Protein AF-A0A378VVD7-F1 (afdb_monomer_lite)

Sequence (117 aa):
MGKPCLLSIAHQESSDGKTTYANISAISNKMKSYTPKQPDN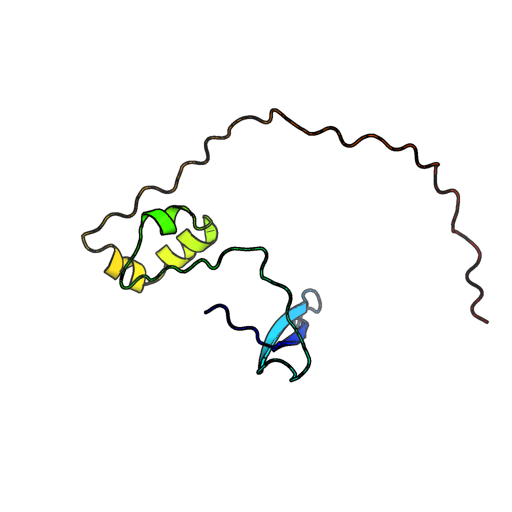AVFAFDLSDPDWANYGLLNEKLREQIAKSPEYAEAVNGRQPPAPPQKQAQAAEGRPEHPQGNAAPAEDIEDDIPFN

Radius of gyration: 24.1 Å; chains: 1; bounding box: 62×44×49 Å

pLDDT: mean 76.92, std 17.61, range [39.0, 96.5]

Structure (mmCIF, N/CA/C/O backbone):
data_AF-A0A378VVD7-F1
#
_entry.id   AF-A0A378VVD7-F1
#
loop_
_atom_site.group_PDB
_atom_site.id
_atom_site.type_symbol
_atom_site.label_atom_id
_atom_site.label_alt_id
_atom_site.label_comp_id
_atom_site.label_asym_id
_atom_site.label_entity_id
_atom_site.label_seq_id
_atom_site.pdbx_PDB_ins_code
_atom_site.Cartn_x
_atom_site.Cartn_y
_atom_site.Cartn_z
_atom_site.occupancy
_atom_site.B_iso_or_equiv
_atom_site.auth_seq_id
_atom_site.auth_comp_id
_atom_site.auth_asym_id
_atom_site.auth_atom_id
_atom_site.pdbx_PDB_model_num
ATOM 1 N N . MET A 1 1 ? 0.214 -14.573 -0.010 1.00 67.38 1 MET A N 1
ATOM 2 C CA . MET A 1 1 ? -0.635 -13.360 0.041 1.00 67.38 1 MET A CA 1
ATOM 3 C C . MET A 1 1 ? -2.078 -13.726 -0.295 1.00 67.38 1 MET A C 1
ATOM 5 O O . MET A 1 1 ? -2.282 -14.775 -0.892 1.00 67.38 1 MET A O 1
ATOM 9 N N . GLY A 1 2 ? -3.069 -12.931 0.121 1.00 77.56 2 GLY A N 1
ATOM 10 C CA . GLY A 1 2 ? -4.473 -13.109 -0.298 1.00 77.56 2 GLY A CA 1
ATOM 11 C C . GLY A 1 2 ? -5.323 -14.109 0.501 1.00 77.56 2 GLY A C 1
ATOM 12 O O . GLY A 1 2 ? -6.456 -14.382 0.117 1.00 77.56 2 GLY A O 1
ATOM 13 N N . LYS A 1 3 ? -4.821 -14.657 1.616 1.00 84.56 3 LYS A N 1
ATOM 14 C CA . LYS A 1 3 ? -5.649 -15.472 2.523 1.00 84.56 3 LYS A CA 1
ATOM 15 C C . LYS A 1 3 ? -6.420 -14.560 3.486 1.00 84.56 3 LYS A C 1
ATOM 17 O O . LYS A 1 3 ? -5.827 -13.609 3.996 1.00 84.56 3 LYS A O 1
ATOM 22 N N . PRO A 1 4 ? -7.696 -14.849 3.779 1.00 88.44 4 PRO A N 1
ATOM 23 C CA . PRO A 1 4 ? -8.460 -14.061 4.734 1.00 88.44 4 PRO A CA 1
ATOM 24 C C . PRO A 1 4 ? -7.931 -14.243 6.157 1.00 88.44 4 PRO A C 1
ATOM 26 O O . PRO A 1 4 ? -7.635 -15.361 6.582 1.00 88.44 4 PRO A O 1
ATOM 29 N N . CYS A 1 5 ? -7.869 -13.144 6.899 1.00 90.88 5 CYS A N 1
ATOM 30 C CA . CYS A 1 5 ? -7.484 -13.104 8.304 1.00 90.88 5 CYS A CA 1
ATOM 31 C C . CYS A 1 5 ? -8.352 -12.091 9.055 1.00 90.88 5 CYS A C 1
ATOM 33 O O . CYS A 1 5 ? -9.094 -11.321 8.442 1.00 90.88 5 CYS A O 1
ATOM 35 N N . LEU A 1 6 ? -8.275 -12.124 10.381 1.00 92.56 6 LEU A N 1
ATOM 36 C CA . LEU A 1 6 ? -8.904 -11.147 11.257 1.00 92.56 6 LEU A CA 1
ATOM 37 C C . LEU A 1 6 ? -7.822 -10.233 11.838 1.00 92.56 6 LEU A C 1
ATOM 39 O O . LEU A 1 6 ? -6.822 -10.721 12.368 1.00 92.56 6 LEU A O 1
ATOM 43 N N . LEU A 1 7 ? -8.029 -8.920 11.719 1.00 93.50 7 LEU A N 1
ATOM 44 C CA . LEU A 1 7 ? -7.150 -7.887 12.266 1.00 93.50 7 LEU A CA 1
ATOM 45 C C . LEU A 1 7 ? -7.797 -7.274 13.508 1.00 93.50 7 LEU A C 1
ATOM 47 O O . LEU A 1 7 ? -8.941 -6.827 13.447 1.00 93.50 7 LEU A O 1
ATOM 51 N N . SER A 1 8 ? -7.052 -7.218 14.608 1.00 94.12 8 SER A N 1
ATOM 52 C CA . SER A 1 8 ? -7.437 -6.458 15.800 1.00 94.12 8 SER A CA 1
ATOM 53 C C . SER A 1 8 ? -6.778 -5.084 15.752 1.00 94.12 8 SER A C 1
ATOM 55 O O . SER A 1 8 ? -5.551 -5.005 15.676 1.00 94.12 8 SER A O 1
ATOM 57 N N . ILE A 1 9 ? -7.572 -4.013 15.809 1.00 96.38 9 ILE A N 1
ATOM 58 C CA . ILE A 1 9 ? -7.094 -2.624 15.753 1.00 96.38 9 ILE A CA 1
ATOM 59 C C . ILE A 1 9 ? -7.193 -1.987 17.142 1.00 96.38 9 ILE A C 1
ATOM 61 O O . ILE A 1 9 ? -8.270 -1.964 17.734 1.00 96.38 9 ILE A O 1
ATOM 65 N N . ALA A 1 10 ? -6.077 -1.468 17.652 1.00 95.56 10 ALA A N 1
ATOM 66 C CA . ALA A 1 10 ? -6.018 -0.693 18.885 1.00 95.56 10 ALA A CA 1
ATOM 67 C C . ALA A 1 10 ? -5.934 0.798 18.549 1.00 95.56 10 ALA A C 1
ATOM 69 O O . ALA A 1 10 ? -5.046 1.223 17.807 1.00 95.56 10 ALA A O 1
ATOM 70 N N . HIS A 1 11 ? -6.853 1.583 19.106 1.00 95.81 11 HIS A N 1
ATOM 71 C CA . HIS A 1 11 ? -6.843 3.034 18.972 1.00 95.81 11 HIS A CA 1
ATOM 72 C C . HIS A 1 11 ? -6.062 3.643 20.134 1.00 95.81 11 HIS A C 1
ATOM 74 O O . HIS A 1 11 ? -6.337 3.336 21.292 1.00 95.81 11 HIS A O 1
ATOM 80 N N . GLN A 1 12 ? -5.069 4.470 19.822 1.00 94.56 12 GLN A N 1
ATOM 81 C CA . GLN A 1 12 ? -4.239 5.151 20.810 1.00 94.56 12 GLN A CA 1
ATOM 82 C C . GLN A 1 12 ? -4.247 6.645 20.528 1.00 94.56 12 GLN A C 1
ATOM 84 O O . GLN A 1 12 ? -3.894 7.079 19.431 1.00 94.56 12 GLN A O 1
ATOM 89 N N . GLU A 1 13 ? -4.643 7.430 21.520 1.00 96.00 13 GLU A N 1
ATOM 90 C CA . GLU A 1 13 ? -4.587 8.884 21.441 1.00 96.00 13 GLU A CA 1
ATOM 91 C C . GLU A 1 13 ? -3.133 9.362 21.525 1.00 96.00 13 GLU A C 1
ATOM 93 O O . GLU A 1 13 ? -2.301 8.795 22.239 1.00 96.00 13 GLU A O 1
ATOM 98 N N . SER A 1 14 ? -2.808 10.401 20.758 1.00 92.75 14 SER A N 1
ATOM 99 C CA . SER A 1 14 ? -1.540 11.105 20.886 1.00 92.75 14 SER A CA 1
ATOM 100 C C . SER A 1 14 ? -1.458 11.778 22.256 1.00 92.75 14 SER A C 1
ATOM 102 O O . SER A 1 14 ? -2.474 12.117 22.855 1.00 92.75 14 SER A O 1
ATOM 104 N N . SER A 1 15 ? -0.244 12.051 22.737 1.00 88.94 15 SER A N 1
ATOM 105 C CA . SER A 1 15 ? -0.049 12.773 24.004 1.00 88.94 15 SER A CA 1
ATOM 106 C C . SER A 1 15 ? -0.683 14.174 24.021 1.00 88.94 15 SER A C 1
ATOM 108 O O . SER A 1 15 ? -0.910 14.725 25.089 1.00 88.94 15 SER A O 1
ATOM 110 N N . ASP A 1 16 ? -0.952 14.740 22.842 1.00 90.50 16 ASP A N 1
ATOM 111 C CA . ASP A 1 16 ? -1.621 16.032 22.630 1.00 90.50 16 ASP A CA 1
ATOM 112 C C . ASP A 1 16 ? -3.158 15.895 22.525 1.00 90.50 16 ASP A C 1
ATOM 114 O O . ASP A 1 16 ? -3.867 16.886 22.401 1.00 90.50 16 ASP A O 1
ATOM 118 N N . GLY A 1 17 ? -3.700 14.671 22.511 1.00 89.06 17 GLY A N 1
ATOM 119 C CA . GLY A 1 17 ? -5.135 14.377 22.364 1.00 89.06 17 GLY A CA 1
ATOM 120 C C . GLY A 1 17 ? -5.720 14.659 20.972 1.00 89.06 17 GLY A C 1
ATOM 121 O O . GLY A 1 17 ? -6.843 14.267 20.672 1.00 89.06 17 GLY A O 1
ATOM 122 N N . LYS A 1 18 ? -4.968 15.312 20.080 1.00 92.62 18 LYS A N 1
ATOM 123 C CA . LYS A 1 18 ? -5.451 15.750 18.762 1.00 92.62 18 LYS A CA 1
ATOM 124 C C . LYS A 1 18 ? -5.571 14.637 17.718 1.00 92.62 18 LYS A C 1
ATOM 126 O O . LYS A 1 18 ? -6.351 14.764 16.775 1.00 92.62 18 LYS A O 1
ATOM 131 N N . THR A 1 19 ? -4.792 13.566 17.849 1.00 91.94 19 THR A N 1
ATOM 132 C CA . THR A 1 19 ? -4.722 12.501 16.839 1.00 91.94 19 THR A CA 1
ATOM 133 C C . THR A 1 19 ? -4.964 11.154 17.492 1.00 91.94 19 THR A C 1
ATOM 135 O O . THR A 1 19 ? -4.268 10.800 18.436 1.00 91.94 19 THR A O 1
ATOM 138 N N . THR A 1 20 ? -5.895 10.370 16.955 1.00 95.25 20 THR A N 1
ATOM 139 C CA . THR A 1 20 ? -6.057 8.961 17.328 1.00 95.25 20 THR A CA 1
ATOM 140 C C . THR A 1 20 ? -5.395 8.084 16.273 1.00 95.25 20 THR A C 1
ATOM 142 O O . THR A 1 20 ? -5.793 8.092 15.108 1.00 95.25 20 THR A O 1
ATOM 145 N N . TYR A 1 21 ? -4.377 7.328 16.671 1.00 94.75 21 TYR A N 1
ATOM 146 C CA . TYR A 1 21 ? -3.700 6.362 15.813 1.00 94.75 21 TYR A CA 1
ATOM 147 C C . TYR A 1 21 ? -4.423 5.021 15.861 1.00 94.75 21 TYR A C 1
ATOM 149 O O . TYR A 1 21 ? -4.777 4.549 16.938 1.00 94.75 21 TYR A O 1
ATOM 157 N N . ALA A 1 22 ? -4.604 4.391 14.703 1.00 96.50 22 ALA A N 1
ATOM 158 C CA . ALA A 1 22 ? -5.158 3.048 14.583 1.00 96.50 22 ALA A CA 1
ATOM 159 C C . ALA A 1 22 ? -4.022 2.055 14.311 1.00 96.50 22 ALA A C 1
ATOM 161 O O . ALA A 1 22 ? -3.551 1.923 13.181 1.00 96.50 22 ALA A O 1
ATOM 162 N N . ASN A 1 23 ? -3.567 1.368 15.355 1.00 94.88 23 ASN A N 1
ATOM 163 C CA . ASN A 1 23 ? -2.464 0.417 15.273 1.00 94.88 23 ASN A CA 1
ATOM 164 C C . ASN A 1 23 ? -2.984 -1.015 15.139 1.00 94.88 23 ASN A C 1
ATOM 166 O O . ASN A 1 23 ? -3.973 -1.395 15.767 1.00 94.88 23 ASN A O 1
ATOM 170 N N . ILE A 1 24 ? -2.293 -1.843 14.354 1.00 95.38 24 ILE A N 1
ATOM 171 C CA . ILE A 1 24 ? -2.589 -3.278 14.287 1.00 95.38 24 ILE A CA 1
ATOM 172 C C . ILE A 1 24 ? -2.023 -3.937 15.548 1.00 95.38 24 ILE A C 1
ATOM 174 O O . ILE A 1 24 ? -0.812 -3.977 15.742 1.00 95.38 24 ILE A O 1
ATOM 178 N N . SER A 1 25 ? -2.904 -4.457 16.400 1.00 94.50 25 SER A N 1
ATOM 179 C CA . SER A 1 25 ? -2.544 -5.111 17.662 1.00 94.50 25 SER A CA 1
ATOM 180 C C . SER A 1 25 ? -2.314 -6.613 17.497 1.00 94.50 25 SER A C 1
ATOM 182 O O . SER A 1 25 ? -1.406 -7.168 18.113 1.00 94.50 25 SER A O 1
ATOM 184 N N . ALA A 1 26 ? -3.114 -7.280 16.662 1.00 94.56 26 ALA A N 1
ATOM 185 C CA . ALA A 1 26 ? -2.987 -8.713 16.423 1.00 94.56 26 ALA A CA 1
ATOM 186 C C . ALA A 1 26 ? -3.511 -9.115 15.041 1.00 94.56 26 ALA A C 1
ATOM 188 O O . ALA A 1 26 ? -4.412 -8.479 14.489 1.00 94.56 26 ALA A O 1
ATOM 189 N N . ILE A 1 27 ? -2.972 -10.221 14.521 1.00 94.88 27 ILE A N 1
ATOM 190 C CA . ILE A 1 27 ? -3.420 -10.881 13.292 1.00 94.88 27 ILE A CA 1
ATOM 191 C C . ILE A 1 27 ? -3.774 -12.324 13.651 1.00 94.88 27 ILE A C 1
ATOM 193 O O . ILE A 1 27 ? -2.934 -13.062 14.159 1.00 94.88 27 ILE A O 1
ATOM 197 N N . SER A 1 28 ? -5.020 -12.726 13.415 1.00 93.38 28 SER A N 1
ATOM 198 C CA . SER A 1 28 ? -5.538 -14.056 13.757 1.00 93.38 28 SER A CA 1
ATOM 199 C C . SER A 1 28 ? -6.197 -14.734 12.561 1.00 93.38 28 SER A C 1
ATOM 201 O O . SER A 1 28 ? -6.540 -14.099 11.560 1.00 93.38 28 SER A O 1
ATOM 203 N N . ASN A 1 29 ? -6.390 -16.050 12.656 1.00 91.50 29 ASN A N 1
ATOM 204 C CA . ASN A 1 29 ? -7.141 -16.777 11.639 1.00 91.50 29 ASN A CA 1
ATOM 205 C C . ASN A 1 29 ? -8.623 -16.365 11.660 1.00 91.50 29 ASN A C 1
ATOM 207 O O . ASN A 1 29 ? -9.142 -15.913 12.682 1.00 91.50 29 ASN A O 1
ATOM 211 N N . LYS A 1 30 ? -9.320 -16.542 10.534 1.00 88.44 30 LYS A N 1
ATOM 212 C CA . LYS A 1 30 ? -10.756 -16.252 10.459 1.00 88.44 30 LYS A CA 1
ATOM 213 C C . LYS A 1 30 ? -11.556 -17.148 11.414 1.00 88.44 30 LYS A C 1
ATOM 215 O O . LYS A 1 30 ? -11.201 -18.305 11.649 1.00 88.44 30 LYS A O 1
ATOM 220 N N . MET A 1 31 ? -12.681 -16.635 11.909 1.00 89.38 31 MET A N 1
ATOM 221 C CA . MET A 1 31 ? -13.642 -17.433 12.677 1.00 89.38 31 MET A CA 1
ATOM 222 C C . MET A 1 31 ? -14.203 -18.574 11.812 1.00 89.38 31 MET A C 1
ATOM 224 O O . MET A 1 31 ? -14.445 -18.384 10.619 1.00 89.38 31 MET A O 1
ATOM 228 N N . LYS A 1 32 ? -14.428 -19.757 12.407 1.00 85.00 32 LYS A N 1
ATOM 229 C CA . LYS A 1 32 ? -14.778 -21.005 11.689 1.00 85.00 32 LYS A CA 1
ATOM 230 C C . LYS A 1 32 ? -15.993 -20.890 10.757 1.00 85.00 32 LYS A C 1
ATOM 232 O O . LYS A 1 32 ? -16.029 -21.588 9.750 1.00 85.00 32 LYS A O 1
ATOM 237 N N . SER A 1 33 ? -16.931 -19.994 11.054 1.00 87.25 33 SER A N 1
ATOM 238 C CA . SER A 1 33 ? -18.170 -19.803 10.282 1.00 87.25 33 SER A CA 1
ATOM 239 C C . SER A 1 33 ? -18.215 -18.484 9.505 1.00 87.25 33 SER A C 1
ATOM 241 O O . SER A 1 33 ? -19.241 -18.149 8.921 1.00 87.25 33 SER A O 1
ATOM 243 N N . TYR A 1 34 ? -17.124 -17.713 9.496 1.00 87.81 34 TYR A N 1
ATOM 244 C CA . TYR A 1 34 ? -17.071 -16.446 8.776 1.00 87.81 34 TYR A CA 1
ATOM 245 C C . TYR A 1 34 ? -16.640 -16.667 7.323 1.00 87.81 34 TYR A C 1
ATOM 247 O O . TYR A 1 34 ? -15.543 -17.173 7.050 1.00 87.81 34 TYR A O 1
ATOM 255 N N . THR A 1 35 ? -17.498 -16.255 6.390 1.00 88.88 35 THR A N 1
ATOM 256 C CA . THR A 1 35 ? -17.193 -16.250 4.956 1.00 88.88 35 THR A CA 1
ATOM 257 C C . THR A 1 35 ? -16.825 -14.826 4.537 1.00 88.88 35 THR A C 1
ATOM 259 O O . THR A 1 35 ? -17.702 -13.967 4.479 1.00 88.88 35 THR A O 1
ATOM 262 N N . PRO A 1 36 ? -15.537 -14.544 4.283 1.00 85.75 36 PRO A N 1
ATOM 263 C CA . PRO A 1 36 ? -15.090 -13.223 3.866 1.00 85.75 36 PRO A CA 1
ATOM 264 C C . PRO A 1 36 ? -15.593 -12.904 2.455 1.00 85.75 36 PRO A C 1
ATOM 266 O O . PRO A 1 36 ? -15.652 -13.786 1.594 1.00 85.75 36 PRO A O 1
ATOM 269 N N . LYS A 1 37 ? -15.924 -11.631 2.217 1.00 87.06 37 LYS A N 1
ATOM 270 C CA . LYS A 1 37 ? -16.245 -11.131 0.876 1.00 87.06 37 LYS A CA 1
ATOM 271 C C . LYS A 1 37 ? -15.021 -11.278 -0.035 1.00 87.06 37 LYS A C 1
ATOM 273 O O . LYS A 1 37 ? -13.883 -11.181 0.426 1.00 87.06 37 LYS A O 1
ATOM 278 N N . GLN A 1 38 ? -15.265 -11.496 -1.326 1.00 86.06 38 GLN A N 1
ATOM 279 C CA . GLN A 1 38 ? -14.203 -11.438 -2.325 1.00 86.06 38 GLN A CA 1
ATOM 280 C C . GLN A 1 38 ? -13.570 -10.036 -2.338 1.00 86.06 38 GLN A C 1
ATOM 282 O O . GLN A 1 38 ? -14.301 -9.045 -2.225 1.00 86.06 38 GLN A O 1
ATOM 287 N N . PRO A 1 39 ? -12.234 -9.942 -2.436 1.00 85.25 39 PRO A N 1
ATOM 288 C CA . PRO A 1 39 ? -11.567 -8.660 -2.584 1.00 85.25 39 PRO A CA 1
ATOM 289 C C . PRO A 1 39 ? -11.988 -8.020 -3.909 1.00 85.25 39 PRO A C 1
ATOM 291 O O . PRO A 1 39 ? -12.004 -8.678 -4.944 1.00 85.25 39 PRO A O 1
ATOM 294 N N . ASP A 1 40 ? -12.334 -6.737 -3.855 1.00 87.88 40 ASP A N 1
ATOM 295 C CA . ASP A 1 40 ? -12.669 -5.941 -5.043 1.00 87.88 40 ASP A CA 1
ATOM 296 C C . ASP A 1 40 ? -11.406 -5.593 -5.849 1.00 87.88 40 ASP A C 1
ATOM 298 O O . ASP A 1 40 ? -11.399 -5.565 -7.075 1.00 87.88 40 ASP A O 1
ATOM 302 N N . ASN A 1 41 ? -10.294 -5.415 -5.130 1.00 87.00 41 ASN A N 1
ATOM 303 C CA . ASN A 1 41 ? -9.006 -5.057 -5.699 1.00 87.00 41 ASN A CA 1
ATOM 304 C C . ASN A 1 41 ? -8.179 -6.299 -6.032 1.00 87.00 41 ASN A C 1
ATOM 306 O O . ASN A 1 41 ? -8.077 -7.236 -5.234 1.00 87.00 41 ASN A O 1
ATOM 310 N N . ALA A 1 42 ? -7.504 -6.254 -7.179 1.00 85.94 42 ALA A N 1
ATOM 311 C CA . ALA A 1 42 ? -6.514 -7.255 -7.541 1.00 85.94 42 ALA A CA 1
ATOM 312 C C . ALA A 1 42 ? -5.336 -7.250 -6.552 1.00 85.94 42 ALA A C 1
ATOM 314 O O . ALA A 1 42 ? -4.912 -6.204 -6.053 1.00 85.94 42 ALA A O 1
ATOM 315 N N . VAL A 1 43 ? -4.786 -8.436 -6.287 1.00 85.88 43 VAL A N 1
ATOM 316 C CA . VAL A 1 43 ? -3.556 -8.564 -5.502 1.00 85.88 43 VAL A CA 1
ATOM 317 C C . VAL A 1 43 ? -2.407 -8.003 -6.329 1.00 85.88 43 VAL A C 1
ATOM 319 O O . VAL A 1 43 ? -2.093 -8.526 -7.394 1.00 85.88 43 VAL A O 1
ATOM 322 N N . PHE A 1 44 ? -1.770 -6.959 -5.811 1.00 87.25 44 PHE A N 1
ATOM 323 C CA . PHE A 1 44 ? -0.571 -6.373 -6.387 1.00 87.25 44 PHE A CA 1
ATOM 324 C C . PHE A 1 44 ? 0.634 -6.739 -5.517 1.00 87.25 44 PHE A C 1
ATOM 326 O O . PHE A 1 44 ? 0.598 -6.562 -4.298 1.00 87.25 44 PHE A O 1
ATOM 333 N N . ALA A 1 45 ? 1.691 -7.261 -6.133 1.00 88.50 45 ALA A N 1
ATOM 334 C CA . ALA A 1 45 ? 2.938 -7.601 -5.464 1.00 88.50 45 ALA A CA 1
ATOM 335 C C . ALA A 1 45 ? 4.113 -7.062 -6.281 1.00 88.50 45 ALA A C 1
ATOM 337 O O . ALA A 1 45 ? 4.115 -7.155 -7.506 1.00 88.50 45 ALA A O 1
ATOM 338 N N . PHE A 1 46 ? 5.099 -6.504 -5.588 1.00 89.50 46 PHE A N 1
ATOM 339 C CA . PHE A 1 46 ? 6.337 -6.005 -6.169 1.00 89.50 46 PHE A CA 1
ATOM 340 C C . PHE A 1 46 ? 7.496 -6.452 -5.276 1.00 89.50 46 PHE A C 1
ATOM 342 O O . PHE A 1 46 ? 7.434 -6.259 -4.061 1.00 89.50 46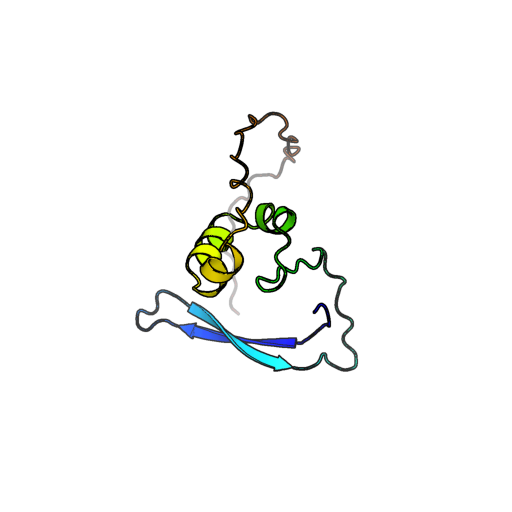 PHE A O 1
ATOM 349 N N . ASP A 1 47 ? 8.508 -7.073 -5.877 1.00 89.00 47 ASP A N 1
ATOM 350 C CA . ASP A 1 47 ? 9.699 -7.595 -5.203 1.00 89.00 47 ASP A CA 1
ATOM 351 C C . ASP A 1 47 ? 10.931 -6.852 -5.730 1.00 89.00 47 ASP A C 1
ATOM 353 O O . ASP A 1 47 ? 11.115 -6.735 -6.936 1.00 89.00 47 ASP A O 1
ATOM 357 N N . LEU A 1 48 ? 11.769 -6.333 -4.834 1.00 87.12 48 LEU A N 1
ATOM 358 C CA . LEU A 1 48 ? 13.009 -5.648 -5.210 1.00 87.12 48 LEU A CA 1
ATOM 359 C C . LEU A 1 48 ? 14.132 -6.620 -5.594 1.00 87.12 48 LEU A C 1
ATOM 361 O O . LEU A 1 48 ? 15.071 -6.215 -6.274 1.00 87.12 48 LEU A O 1
ATOM 365 N N . SER A 1 49 ? 14.035 -7.888 -5.190 1.00 85.69 49 SER A N 1
ATOM 366 C CA . SER A 1 49 ? 15.013 -8.933 -5.524 1.00 85.69 49 SER A CA 1
ATOM 367 C C . SER A 1 49 ? 14.897 -9.377 -6.985 1.00 85.69 49 SER A C 1
ATOM 369 O O . SER A 1 49 ? 15.896 -9.738 -7.606 1.00 85.69 49 SER A O 1
ATOM 371 N N . ASP A 1 50 ? 13.683 -9.321 -7.537 1.00 86.12 50 ASP A N 1
ATOM 372 C CA . ASP A 1 50 ? 13.366 -9.588 -8.942 1.00 86.12 50 ASP A CA 1
ATOM 373 C C . ASP A 1 50 ? 12.383 -8.519 -9.466 1.00 86.12 50 ASP A C 1
ATOM 375 O O . ASP A 1 50 ? 11.173 -8.751 -9.547 1.00 86.12 50 ASP A O 1
ATOM 379 N N . PRO A 1 51 ? 12.872 -7.292 -9.736 1.00 85.06 51 PRO A N 1
ATOM 380 C CA . PRO A 1 51 ? 12.004 -6.146 -9.962 1.00 85.06 51 PRO A CA 1
ATOM 381 C C . PRO A 1 51 ? 11.371 -6.161 -11.353 1.00 85.06 51 PRO A C 1
ATOM 383 O O . PRO A 1 51 ? 12.038 -5.950 -12.370 1.00 85.06 51 PRO A O 1
ATOM 386 N N . ASP A 1 52 ? 10.044 -6.287 -11.386 1.00 88.62 52 ASP A N 1
ATOM 387 C CA . ASP A 1 52 ? 9.246 -5.940 -12.560 1.00 88.62 52 ASP A CA 1
ATOM 388 C C . ASP A 1 52 ? 9.036 -4.421 -12.605 1.00 88.62 52 ASP A C 1
ATOM 390 O O . ASP A 1 52 ? 8.186 -3.831 -11.927 1.00 88.62 52 ASP A O 1
ATOM 394 N N . TRP A 1 53 ? 9.861 -3.766 -13.411 1.00 86.31 53 TRP A N 1
ATOM 395 C CA . TRP A 1 53 ? 9.861 -2.317 -13.521 1.00 86.31 53 TRP A CA 1
ATOM 396 C C . TRP A 1 53 ? 8.622 -1.734 -14.220 1.00 86.31 53 TRP A C 1
ATOM 398 O O . TRP A 1 53 ? 8.323 -0.551 -14.035 1.00 86.31 53 TRP A O 1
ATOM 408 N N . ALA A 1 54 ? 7.873 -2.537 -14.980 1.00 85.81 54 ALA A N 1
ATOM 409 C CA . ALA A 1 54 ? 6.597 -2.108 -15.544 1.00 85.81 54 ALA A CA 1
ATOM 410 C C . ALA A 1 54 ? 5.539 -1.988 -14.433 1.00 85.81 54 ALA A C 1
ATOM 412 O O . ALA A 1 54 ? 4.851 -0.970 -14.338 1.00 85.81 54 ALA A O 1
ATOM 413 N N . ASN A 1 55 ? 5.493 -2.962 -13.520 1.00 87.19 55 ASN A N 1
ATOM 414 C CA . ASN A 1 55 ? 4.651 -2.930 -12.327 1.00 87.19 55 ASN A CA 1
ATOM 415 C C . ASN A 1 55 ? 5.059 -1.807 -11.367 1.00 87.19 55 ASN A C 1
ATOM 417 O O . ASN A 1 55 ? 4.191 -1.133 -10.814 1.00 87.19 55 ASN A O 1
ATOM 421 N N . TYR A 1 56 ? 6.357 -1.529 -11.214 1.00 87.56 56 TYR A N 1
ATOM 422 C CA . TYR A 1 56 ? 6.825 -0.383 -10.423 1.00 87.56 56 TYR A CA 1
ATOM 423 C C . TYR A 1 56 ? 6.212 0.946 -10.900 1.00 87.56 56 TYR A C 1
ATOM 425 O O . TYR A 1 56 ? 5.831 1.787 -10.086 1.00 87.56 56 TYR A O 1
ATOM 433 N N . GLY A 1 57 ? 6.044 1.124 -12.216 1.00 86.25 57 GLY A N 1
ATOM 434 C CA . GLY A 1 57 ? 5.395 2.302 -12.799 1.00 86.25 57 GLY A CA 1
ATOM 435 C C . GLY A 1 57 ? 3.926 2.481 -12.391 1.00 86.25 57 GLY A C 1
ATOM 436 O O . GLY A 1 57 ? 3.447 3.617 -12.347 1.00 86.25 57 GLY A O 1
ATOM 437 N N . LEU A 1 58 ? 3.234 1.393 -12.032 1.00 88.56 58 LEU A N 1
ATOM 438 C CA . LEU A 1 58 ? 1.843 1.402 -11.561 1.00 88.56 58 LEU A CA 1
ATOM 439 C C . LEU A 1 58 ? 1.711 1.834 -10.093 1.00 88.56 58 LEU A C 1
ATOM 441 O O . LEU A 1 58 ? 0.622 2.210 -9.656 1.00 88.56 58 LEU A O 1
ATOM 445 N N . LEU A 1 59 ? 2.806 1.806 -9.327 1.00 89.12 59 LEU A N 1
ATOM 446 C CA . LEU A 1 59 ? 2.814 2.282 -7.948 1.00 89.12 59 LEU A CA 1
ATOM 447 C C . LEU A 1 59 ? 2.576 3.793 -7.890 1.00 89.12 59 LEU A C 1
ATOM 449 O O . LEU A 1 59 ? 3.011 4.551 -8.761 1.00 89.12 59 LEU A O 1
ATOM 453 N N . ASN A 1 60 ? 1.919 4.251 -6.824 1.00 89.50 60 ASN A N 1
ATOM 454 C CA . ASN A 1 60 ? 1.724 5.680 -6.607 1.00 89.50 60 ASN A CA 1
ATOM 455 C C . ASN A 1 60 ? 3.064 6.396 -6.337 1.00 89.50 60 ASN A C 1
ATOM 457 O O . ASN A 1 60 ? 4.057 5.788 -5.935 1.00 89.50 60 ASN A O 1
ATOM 461 N N . GLU A 1 61 ? 3.090 7.711 -6.554 1.00 89.25 61 GLU A N 1
ATOM 462 C CA . GLU A 1 61 ? 4.323 8.499 -6.459 1.00 89.25 61 GLU A CA 1
ATOM 463 C C . GLU A 1 61 ? 4.968 8.417 -5.073 1.00 89.25 61 GLU A C 1
ATOM 465 O O . GLU A 1 61 ? 6.147 8.097 -4.975 1.00 89.25 61 GLU A O 1
ATOM 470 N N . LYS A 1 62 ? 4.174 8.573 -4.008 1.00 89.56 62 LYS A N 1
ATOM 471 C CA . LYS A 1 62 ? 4.659 8.522 -2.622 1.00 89.56 62 LYS A CA 1
ATOM 472 C C . LYS A 1 62 ? 5.329 7.197 -2.271 1.00 89.56 62 LYS A C 1
ATOM 474 O O . LYS A 1 62 ? 6.366 7.191 -1.613 1.00 89.56 62 LYS A O 1
ATOM 479 N N . LEU A 1 63 ? 4.752 6.081 -2.709 1.00 89.19 63 LEU A N 1
ATOM 480 C CA . LEU A 1 63 ? 5.303 4.756 -2.465 1.00 89.19 63 LEU A CA 1
ATOM 481 C C . LEU A 1 63 ? 6.569 4.534 -3.292 1.00 89.19 63 LEU A C 1
ATOM 483 O O . LEU A 1 63 ? 7.544 4.022 -2.754 1.00 89.19 63 LEU A O 1
ATOM 487 N N . ARG A 1 64 ? 6.602 4.980 -4.556 1.00 90.19 64 ARG A N 1
ATOM 488 C CA . ARG A 1 64 ? 7.828 4.954 -5.371 1.00 90.19 64 ARG A CA 1
ATOM 489 C C . ARG A 1 64 ? 8.952 5.761 -4.727 1.00 90.19 64 ARG A C 1
ATOM 491 O O . ARG A 1 64 ? 10.062 5.252 -4.621 1.00 90.19 64 ARG A O 1
ATOM 498 N N . GLU A 1 65 ? 8.661 6.969 -4.245 1.00 89.81 65 GLU A N 1
ATOM 499 C CA . GLU A 1 65 ? 9.618 7.814 -3.520 1.00 89.81 65 GLU A CA 1
ATOM 500 C C . GLU A 1 65 ? 10.124 7.138 -2.242 1.00 89.81 65 GLU A C 1
ATOM 502 O O . GLU A 1 65 ? 11.306 7.224 -1.917 1.00 89.81 65 GLU A O 1
ATOM 507 N N . GLN A 1 66 ? 9.239 6.473 -1.497 1.00 90.06 66 GLN A N 1
ATOM 508 C CA . GLN A 1 66 ? 9.614 5.761 -0.279 1.00 90.06 66 GLN A CA 1
ATOM 509 C C . GLN A 1 66 ? 10.491 4.543 -0.586 1.00 90.06 66 GLN A C 1
ATOM 511 O O . GLN A 1 66 ? 11.504 4.347 0.080 1.00 90.06 66 GLN A O 1
ATOM 516 N N . ILE A 1 67 ? 10.145 3.768 -1.616 1.00 88.38 67 ILE A N 1
ATOM 517 C CA . ILE A 1 67 ? 10.956 2.643 -2.095 1.00 88.38 67 ILE A CA 1
ATOM 518 C C . ILE A 1 67 ? 12.327 3.145 -2.563 1.00 88.38 67 ILE A C 1
ATOM 520 O O . ILE A 1 67 ? 13.342 2.567 -2.191 1.00 88.38 67 ILE A O 1
ATOM 524 N N . ALA A 1 68 ? 12.382 4.264 -3.290 1.00 87.62 68 ALA A N 1
ATOM 525 C CA . ALA A 1 68 ? 13.630 4.845 -3.786 1.00 87.62 68 ALA A CA 1
ATOM 526 C C . ALA A 1 68 ? 14.591 5.310 -2.674 1.00 87.62 68 ALA A C 1
ATOM 528 O O . ALA A 1 68 ? 15.782 5.470 -2.924 1.00 87.62 68 ALA A O 1
ATOM 529 N N . LYS A 1 69 ? 14.092 5.524 -1.448 1.00 88.88 69 LYS A N 1
ATOM 530 C CA . LYS A 1 69 ? 14.914 5.859 -0.272 1.00 88.88 69 LYS A CA 1
ATOM 531 C C . LYS A 1 69 ? 15.512 4.632 0.425 1.00 88.88 69 LYS A C 1
ATOM 533 O O . LYS A 1 69 ? 16.338 4.809 1.317 1.00 88.88 69 LYS A O 1
ATOM 538 N N . SER A 1 70 ? 15.084 3.418 0.074 1.00 86.31 70 SER A N 1
ATOM 539 C CA . SER A 1 70 ? 15.604 2.186 0.678 1.00 86.31 70 SER A CA 1
ATOM 540 C C . SER A 1 70 ? 16.981 1.813 0.108 1.00 86.31 70 SER A C 1
ATOM 542 O O . SER A 1 70 ? 17.222 2.028 -1.084 1.00 86.31 70 SER A O 1
ATOM 544 N N . PRO A 1 71 ? 17.896 1.249 0.918 1.00 85.06 71 PRO A N 1
ATOM 545 C CA . PRO A 1 71 ? 19.175 0.758 0.410 1.00 85.06 71 PRO A CA 1
ATOM 546 C C . PRO A 1 71 ? 19.004 -0.400 -0.586 1.00 85.06 71 PRO A C 1
ATOM 548 O O . PRO A 1 71 ? 19.747 -0.475 -1.560 1.00 85.06 71 PRO A O 1
ATOM 551 N N . GLU A 1 72 ? 17.986 -1.247 -0.419 1.00 84.56 72 GLU A N 1
ATOM 552 C CA . GLU A 1 72 ? 17.686 -2.362 -1.328 1.00 84.56 72 GLU A CA 1
ATOM 553 C C . GLU A 1 72 ? 17.360 -1.894 -2.755 1.00 84.56 72 GLU A C 1
ATOM 555 O O . GLU A 1 72 ? 17.679 -2.575 -3.729 1.00 84.56 72 GLU A O 1
ATOM 560 N N . TYR A 1 73 ? 16.767 -0.706 -2.906 1.00 85.81 73 TYR A N 1
ATOM 561 C CA . TYR A 1 73 ? 16.522 -0.115 -4.220 1.00 85.81 73 TYR A CA 1
ATOM 562 C C . TYR A 1 73 ? 17.822 0.271 -4.938 1.00 85.81 73 TYR A C 1
ATOM 564 O O . TYR A 1 73 ? 17.929 0.083 -6.149 1.00 85.81 73 TYR A O 1
ATOM 572 N N . ALA A 1 74 ? 18.825 0.778 -4.214 1.00 83.31 74 ALA A N 1
ATOM 573 C CA . ALA A 1 74 ? 20.114 1.140 -4.806 1.00 83.31 74 ALA A CA 1
ATOM 574 C C . ALA A 1 74 ? 20.838 -0.088 -5.385 1.00 83.31 74 ALA A C 1
ATOM 576 O O . ALA A 1 74 ? 21.408 -0.011 -6.474 1.00 83.31 74 ALA A O 1
ATOM 577 N N . GLU A 1 75 ? 20.743 -1.225 -4.694 1.00 83.06 75 GLU A N 1
ATOM 578 C CA . GLU A 1 75 ? 21.265 -2.514 -5.157 1.00 83.06 75 GLU A CA 1
ATOM 579 C C . GLU A 1 75 ? 20.494 -3.014 -6.391 1.00 83.06 75 GLU A C 1
ATOM 581 O O . GLU A 1 75 ? 21.097 -3.407 -7.389 1.00 83.06 75 GLU A O 1
ATOM 586 N N . ALA A 1 76 ? 19.158 -2.928 -6.370 1.00 82.06 76 ALA A N 1
ATOM 587 C CA . ALA A 1 76 ? 18.295 -3.379 -7.467 1.00 82.06 76 ALA A CA 1
ATOM 588 C C . ALA A 1 76 ? 18.478 -2.574 -8.772 1.00 82.06 76 ALA A C 1
ATOM 590 O O . ALA A 1 76 ? 18.252 -3.092 -9.871 1.00 82.06 76 ALA A O 1
ATOM 591 N N . VAL A 1 77 ? 18.888 -1.308 -8.657 1.00 82.69 77 VAL A N 1
ATOM 592 C CA . VAL A 1 77 ? 19.105 -0.375 -9.777 1.00 82.69 77 VAL A CA 1
ATOM 593 C C . VAL A 1 77 ? 20.554 -0.393 -10.287 1.00 82.69 77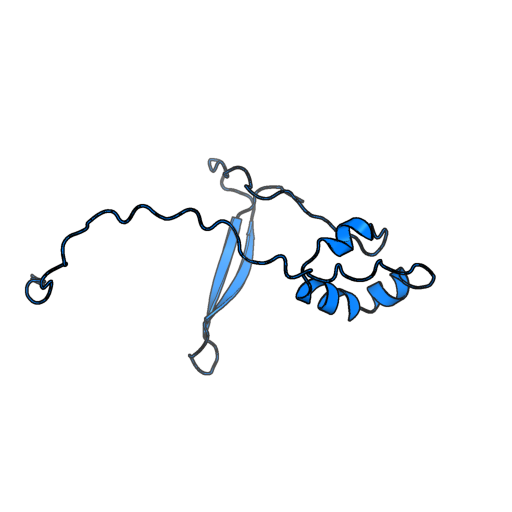 VAL A C 1
ATOM 595 O O . VAL A 1 77 ? 20.829 0.177 -11.345 1.00 82.69 77 VAL A O 1
ATOM 598 N N . ASN A 1 78 ? 21.486 -1.073 -9.605 1.00 71.12 78 ASN A N 1
ATOM 599 C CA . ASN A 1 78 ? 22.912 -1.126 -9.952 1.00 71.12 78 ASN A CA 1
ATOM 600 C C . ASN A 1 78 ? 23.149 -1.809 -11.322 1.00 71.12 78 ASN A C 1
ATOM 602 O O . ASN A 1 78 ? 23.401 -3.007 -11.425 1.00 71.12 78 ASN A O 1
ATOM 606 N N . GLY A 1 79 ? 22.992 -1.036 -12.403 1.00 62.78 79 GLY A N 1
ATOM 607 C CA . GLY A 1 79 ? 23.059 -1.491 -13.795 1.00 62.78 79 GLY A CA 1
ATOM 608 C C . 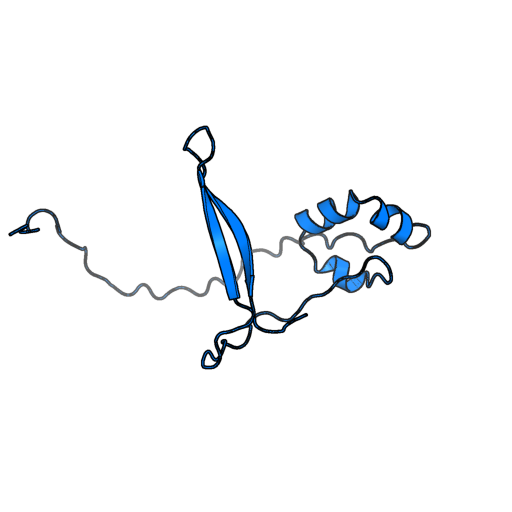GLY A 1 79 ? 21.708 -1.698 -14.502 1.00 62.78 79 GLY A C 1
ATOM 609 O O . GLY A 1 79 ? 21.703 -2.020 -15.689 1.00 62.78 79 GLY A O 1
ATOM 610 N N . ARG A 1 80 ? 20.562 -1.491 -13.833 1.00 64.81 80 ARG A N 1
ATOM 611 C CA . ARG A 1 80 ? 19.215 -1.550 -14.439 1.00 64.81 80 ARG A CA 1
ATOM 612 C C . ARG A 1 80 ? 18.469 -0.257 -14.154 1.00 64.81 80 ARG A C 1
ATOM 614 O O . ARG A 1 80 ? 18.161 0.032 -13.007 1.00 64.81 80 ARG A O 1
ATOM 621 N N . GLN A 1 81 ? 18.163 0.520 -15.188 1.00 62.25 81 GLN A N 1
ATOM 622 C CA . GLN A 1 81 ? 17.441 1.775 -15.005 1.00 62.25 81 GLN A CA 1
ATOM 623 C C . GLN A 1 81 ? 15.926 1.514 -14.914 1.00 62.25 81 GLN A C 1
ATOM 625 O O . GLN A 1 81 ? 15.357 0.978 -15.869 1.00 62.25 81 GLN A O 1
ATOM 630 N N . PRO A 1 82 ? 15.253 1.901 -13.814 1.00 63.81 82 PRO A N 1
ATOM 631 C CA . PRO A 1 82 ? 13.801 1.924 -13.771 1.00 63.81 82 PRO A CA 1
ATOM 632 C C . PRO A 1 82 ? 13.261 2.888 -14.838 1.00 63.81 82 PRO A C 1
ATOM 634 O O . PRO A 1 82 ? 13.867 3.939 -15.078 1.00 63.81 82 PRO A O 1
ATOM 637 N N . PRO A 1 83 ? 12.119 2.579 -15.475 1.00 62.81 83 PRO A N 1
ATOM 638 C CA . PRO A 1 83 ? 11.464 3.494 -16.388 1.00 62.81 83 PRO A CA 1
ATOM 639 C C . PRO A 1 83 ? 11.127 4.779 -15.637 1.00 62.81 83 PRO A C 1
ATOM 641 O O . PRO A 1 83 ? 10.745 4.755 -14.463 1.00 62.81 83 PRO A O 1
ATOM 644 N N . ALA A 1 84 ? 11.283 5.911 -16.325 1.00 61.28 84 ALA A N 1
ATOM 645 C CA . ALA A 1 84 ? 10.883 7.197 -15.780 1.00 61.28 84 ALA A CA 1
ATOM 646 C C . ALA A 1 84 ? 9.421 7.108 -15.306 1.00 61.28 84 ALA A C 1
ATOM 648 O O . ALA A 1 84 ? 8.598 6.506 -16.008 1.00 61.28 84 ALA A O 1
ATOM 649 N N . PRO A 1 85 ? 9.082 7.672 -14.130 1.00 59.59 85 PRO A N 1
ATOM 650 C CA . PRO A 1 85 ? 7.707 7.666 -13.660 1.00 59.59 85 PRO A CA 1
ATOM 651 C C . PRO A 1 85 ? 6.816 8.251 -14.762 1.00 59.59 85 PRO A C 1
ATOM 653 O O . PRO A 1 85 ? 7.195 9.267 -15.355 1.00 59.59 85 PRO A O 1
ATOM 656 N N . PRO A 1 86 ? 5.662 7.628 -15.071 1.00 57.81 86 PRO A N 1
ATOM 657 C CA . PRO A 1 86 ? 4.766 8.159 -16.083 1.00 57.81 86 PRO A CA 1
ATOM 658 C C . PRO A 1 86 ? 4.416 9.591 -15.689 1.00 57.81 86 PRO A C 1
ATOM 660 O O . PRO A 1 86 ? 3.832 9.832 -14.629 1.00 57.81 86 PRO A O 1
ATOM 663 N N . GLN A 1 87 ? 4.824 10.551 -16.521 1.00 54.50 87 GLN A N 1
ATOM 664 C CA . GLN A 1 87 ? 4.382 11.926 -16.376 1.00 54.50 87 GLN A CA 1
ATOM 665 C C . GLN A 1 87 ? 2.862 11.882 -16.475 1.00 54.50 87 GLN A C 1
ATOM 667 O O . GLN A 1 87 ? 2.328 11.444 -17.496 1.00 54.50 87 GLN A O 1
ATOM 672 N N . LYS A 1 88 ? 2.164 12.289 -15.408 1.00 55.50 88 LYS A N 1
ATOM 673 C CA . LYS A 1 88 ? 0.729 12.570 -15.475 1.00 55.50 88 LYS A CA 1
ATOM 674 C C . LYS A 1 88 ? 0.546 13.609 -16.576 1.00 55.50 88 LYS A C 1
ATOM 676 O O . LYS A 1 88 ? 0.711 14.802 -16.342 1.00 55.50 88 LYS A O 1
ATOM 681 N N . GLN A 1 89 ? 0.231 13.161 -17.786 1.00 46.12 89 GLN A N 1
ATOM 682 C CA . GLN A 1 89 ? -0.396 14.026 -18.762 1.00 46.12 89 GLN A CA 1
ATOM 683 C C . GLN A 1 89 ? -1.717 14.418 -18.120 1.00 46.12 89 GLN A C 1
ATOM 685 O O . GLN A 1 89 ? -2.569 13.566 -17.865 1.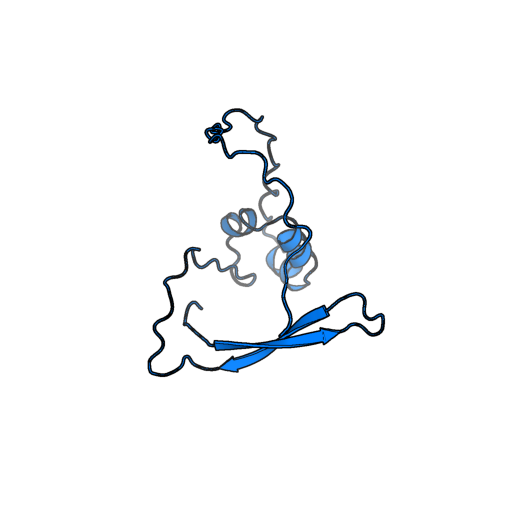00 46.12 89 GLN A O 1
ATOM 690 N N . ALA A 1 90 ? -1.837 15.695 -17.767 1.00 49.50 90 ALA A N 1
ATOM 691 C CA . ALA A 1 90 ? -3.104 16.301 -17.420 1.00 49.50 90 ALA A CA 1
ATOM 692 C C . ALA A 1 90 ? -3.995 16.219 -18.667 1.00 49.50 90 ALA A C 1
ATOM 694 O O . ALA A 1 90 ? -4.041 17.141 -19.475 1.00 49.50 90 ALA A O 1
ATOM 695 N N . GLN A 1 91 ? -4.637 15.069 -18.873 1.00 47.09 91 GLN A N 1
ATOM 696 C CA . GLN A 1 91 ? -5.740 14.963 -19.805 1.00 47.09 91 GLN A CA 1
ATOM 697 C C . GLN A 1 91 ? -6.908 15.688 -19.155 1.00 47.09 91 GLN A C 1
ATOM 699 O O . GLN A 1 91 ? -7.327 15.381 -18.036 1.00 47.09 91 GLN A O 1
ATOM 704 N N . ALA A 1 92 ? -7.293 16.755 -19.845 1.00 45.06 92 ALA A N 1
ATOM 705 C CA . ALA A 1 92 ? -8.324 17.688 -19.475 1.00 45.06 92 ALA A CA 1
ATOM 706 C C . ALA A 1 92 ? -9.616 16.962 -19.098 1.00 45.06 92 ALA A C 1
ATOM 708 O O . ALA A 1 92 ? -9.981 15.937 -19.671 1.00 45.06 92 ALA A O 1
ATOM 709 N N . ALA A 1 93 ? -10.296 17.541 -18.118 1.00 51.41 93 ALA A N 1
ATOM 710 C CA . ALA A 1 93 ? -11.650 17.196 -17.759 1.00 51.41 93 ALA A CA 1
ATOM 711 C C . ALA A 1 93 ? -12.570 17.315 -18.982 1.00 51.41 93 ALA A C 1
ATOM 713 O O . ALA A 1 93 ? -12.884 18.421 -19.403 1.00 51.41 93 ALA A O 1
ATOM 714 N N . GLU A 1 94 ? -13.051 16.190 -19.498 1.00 50.97 94 GLU A N 1
ATOM 715 C CA . GLU A 1 94 ? -14.265 16.155 -20.303 1.00 50.97 94 GLU A CA 1
ATOM 716 C C . GLU A 1 94 ? -14.999 14.843 -20.010 1.00 50.97 94 GLU A C 1
ATOM 718 O O . GLU A 1 94 ? -14.432 13.758 -20.121 1.00 50.97 94 GLU A O 1
ATOM 723 N N . GLY A 1 95 ? -16.241 14.964 -19.536 1.00 40.50 95 GLY A N 1
ATOM 724 C CA . GLY A 1 95 ? -17.092 13.838 -19.148 1.00 40.50 95 GLY A CA 1
ATOM 725 C C . GLY A 1 95 ? -17.364 13.737 -17.646 1.00 40.50 95 GLY A C 1
ATOM 726 O O . GLY A 1 95 ? -17.074 12.718 -17.025 1.00 40.50 95 GLY A O 1
ATOM 727 N N . ARG A 1 96 ? -17.962 14.775 -17.041 1.00 49.38 96 ARG A N 1
ATOM 728 C CA . ARG A 1 96 ? -18.802 14.555 -15.851 1.00 49.38 96 ARG A CA 1
ATOM 729 C C . ARG A 1 96 ? -20.021 13.747 -16.310 1.00 49.38 96 ARG A C 1
ATOM 731 O O . ARG A 1 96 ? -20.729 14.259 -17.171 1.00 49.38 96 ARG A O 1
ATOM 738 N N . PRO A 1 97 ? -20.341 12.575 -15.744 1.00 45.06 97 PRO A N 1
ATOM 739 C CA . PRO A 1 97 ? -21.731 12.175 -15.686 1.00 45.06 97 PRO A CA 1
ATOM 740 C C . PRO A 1 97 ? -22.407 13.112 -14.682 1.00 45.06 97 PRO A C 1
ATOM 742 O O . PRO A 1 97 ? -22.155 13.078 -13.477 1.00 45.06 97 PRO A O 1
ATOM 745 N N . GLU A 1 98 ? -23.190 14.032 -15.227 1.00 41.84 98 GLU A N 1
ATOM 746 C CA . GLU A 1 98 ? -24.301 14.686 -14.554 1.00 41.84 98 GLU A CA 1
ATOM 747 C C . GLU A 1 98 ? -25.018 13.720 -13.596 1.00 41.84 98 GLU A C 1
ATOM 749 O O . GLU A 1 98 ? -25.684 12.770 -14.002 1.00 41.84 98 GLU A O 1
ATOM 754 N N . HIS A 1 99 ? -24.869 13.951 -12.291 1.00 49.03 99 HIS A N 1
ATOM 755 C CA . HIS A 1 99 ? -25.815 13.407 -11.327 1.00 49.03 99 HIS A CA 1
ATOM 756 C C . HIS A 1 99 ? -27.184 14.026 -11.641 1.00 49.03 99 HIS A C 1
ATOM 758 O O . HIS A 1 99 ? -27.279 15.257 -11.672 1.00 49.03 99 HIS A O 1
ATOM 764 N N . PRO A 1 100 ? -28.250 13.234 -11.855 1.00 44.28 100 PRO A N 1
ATOM 765 C CA . PRO A 1 100 ? -29.590 13.785 -11.931 1.00 44.28 100 PRO A CA 1
ATOM 766 C C . PRO A 1 100 ? -29.901 14.454 -10.593 1.00 44.28 100 PRO A C 1
ATOM 768 O O . PRO A 1 100 ? -29.907 13.805 -9.545 1.00 44.28 100 PRO A O 1
ATOM 771 N N . GLN A 1 101 ? -30.130 15.764 -10.647 1.00 43.12 101 GLN A N 1
ATOM 772 C CA . GLN A 1 101 ? -30.643 16.580 -9.557 1.00 43.12 101 GLN A CA 1
ATOM 773 C C . GLN A 1 101 ? -32.050 16.066 -9.206 1.00 43.12 101 GLN A C 1
ATOM 775 O O . GLN A 1 101 ? -33.055 16.495 -9.769 1.00 43.12 101 GLN A O 1
ATOM 780 N N . GLY A 1 102 ? -32.114 15.073 -8.320 1.00 39.00 102 GLY A N 1
ATOM 781 C CA . GLY A 1 102 ? -33.348 14.601 -7.711 1.00 39.00 102 GLY A CA 1
ATOM 782 C C . GLY A 1 102 ? -33.812 15.630 -6.690 1.00 39.00 102 GLY A C 1
ATOM 783 O O . GLY A 1 102 ? -33.143 15.868 -5.691 1.00 39.00 102 GLY A O 1
ATOM 784 N N . ASN A 1 103 ? -34.940 16.261 -6.983 1.00 50.03 103 ASN A N 1
ATOM 785 C CA . ASN A 1 103 ? -35.618 17.252 -6.163 1.00 50.03 103 ASN A CA 1
ATOM 786 C C . ASN A 1 103 ? -35.944 16.669 -4.769 1.00 50.03 103 ASN A C 1
ATOM 788 O O . ASN A 1 103 ? -36.926 15.944 -4.623 1.00 50.03 103 ASN A O 1
ATOM 792 N N . ALA A 1 104 ? -35.127 16.961 -3.756 1.00 47.66 104 ALA A N 1
ATOM 793 C CA . ALA A 1 104 ? -35.457 16.726 -2.352 1.00 47.66 104 ALA A CA 1
ATOM 794 C C . ALA A 1 104 ? -35.772 18.082 -1.708 1.00 47.66 104 ALA A C 1
ATOM 796 O O . ALA A 1 104 ? -34.970 19.011 -1.784 1.00 47.66 104 ALA A O 1
ATOM 797 N N . ALA A 1 105 ? -36.982 18.191 -1.158 1.00 51.16 105 ALA A N 1
ATOM 798 C CA . ALA A 1 105 ? -37.518 19.366 -0.480 1.00 51.16 105 ALA A CA 1
ATOM 799 C C . ALA A 1 105 ? -36.555 19.915 0.597 1.00 51.16 105 ALA A C 1
ATOM 801 O O . ALA A 1 105 ? -35.766 19.139 1.145 1.00 51.16 105 ALA A O 1
ATOM 802 N N . PRO A 1 106 ? -36.605 21.224 0.919 1.00 46.00 106 PRO A N 1
ATOM 803 C CA . PRO A 1 106 ? -35.845 21.758 2.042 1.00 46.00 106 PRO A CA 1
ATOM 804 C C . PRO A 1 106 ? -36.262 21.008 3.310 1.00 46.00 106 PRO A C 1
ATOM 806 O O . PRO A 1 106 ? -37.447 20.938 3.626 1.00 46.00 106 PRO A O 1
ATOM 809 N N . ALA A 1 107 ? -35.295 20.405 4.002 1.00 50.75 107 ALA A N 1
ATOM 810 C CA . ALA A 1 107 ? -35.510 19.903 5.349 1.00 50.75 107 ALA A CA 1
ATOM 811 C C . ALA A 1 107 ? -35.713 21.125 6.252 1.00 50.75 107 ALA A C 1
ATOM 813 O O . ALA A 1 107 ? -34.750 21.765 6.672 1.00 50.75 107 ALA A O 1
ATOM 814 N N . GLU A 1 108 ? -36.976 21.495 6.437 1.00 51.94 108 GLU A N 1
ATOM 815 C CA . GLU A 1 108 ? -37.416 22.379 7.505 1.00 51.94 108 GLU A CA 1
ATOM 816 C C . GLU A 1 108 ? -37.037 21.740 8.851 1.00 51.94 108 GLU A C 1
ATOM 818 O O . GLU A 1 108 ? -37.272 20.551 9.063 1.00 51.94 108 GLU A O 1
ATOM 823 N N . ASP A 1 109 ? -36.388 22.541 9.697 1.00 61.16 109 ASP A N 1
ATOM 824 C CA . ASP A 1 109 ? -36.531 22.565 11.155 1.00 61.16 109 ASP A CA 1
ATOM 825 C C . ASP A 1 109 ? -36.690 21.194 11.851 1.00 61.16 109 ASP A C 1
ATOM 827 O O . ASP A 1 109 ? -37.790 20.731 12.143 1.00 61.16 109 ASP A O 1
ATOM 831 N N . ILE A 1 110 ? -35.561 20.542 12.152 1.00 61.91 110 ILE A N 1
ATOM 832 C CA . ILE A 1 110 ? -35.486 19.476 13.174 1.00 61.91 110 ILE A CA 1
ATOM 833 C C . ILE A 1 110 ? -34.793 20.059 14.418 1.00 61.91 110 ILE A C 1
ATOM 835 O O . ILE A 1 110 ? -33.902 19.462 15.021 1.00 61.91 110 ILE A O 1
ATOM 839 N N . GLU A 1 111 ? -35.176 21.282 14.774 1.00 58.41 111 GLU A N 1
ATOM 840 C CA . GLU A 1 111 ? -35.027 21.798 16.128 1.00 58.41 111 GLU A CA 1
ATOM 841 C C . GLU A 1 111 ? -36.364 21.524 16.846 1.00 58.41 111 GLU A C 1
ATOM 843 O O . GLU A 1 111 ? -37.427 21.761 16.285 1.00 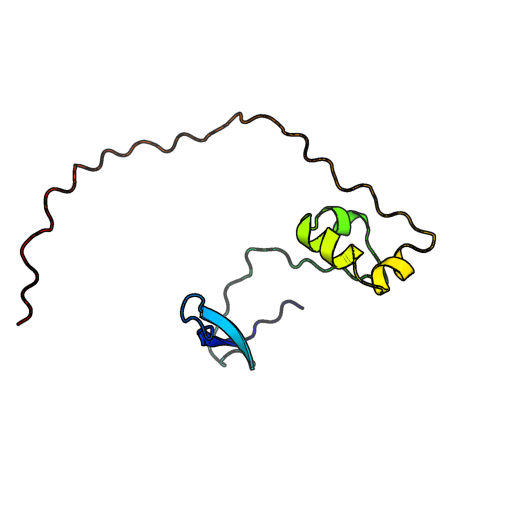58.41 111 GLU A O 1
ATOM 848 N N . ASP A 1 112 ? -36.298 20.997 18.074 1.00 60.50 112 ASP A N 1
ATOM 849 C CA . ASP A 1 112 ? -37.414 20.903 19.040 1.00 60.50 112 ASP A CA 1
ATOM 850 C C . ASP A 1 112 ? -38.350 19.661 19.056 1.00 60.50 112 ASP A C 1
ATOM 852 O O . ASP A 1 112 ? -39.562 19.824 19.075 1.00 60.50 112 ASP A O 1
ATOM 856 N N . ASP A 1 113 ? -37.825 18.420 19.145 1.00 63.41 113 ASP A N 1
ATOM 857 C CA . ASP A 1 113 ? -38.453 17.355 19.985 1.00 63.41 113 ASP A CA 1
ATOM 858 C C . ASP A 1 113 ? -37.557 16.093 20.141 1.00 63.41 113 ASP A C 1
ATOM 860 O O . ASP A 1 113 ? -37.736 15.079 19.464 1.00 63.41 113 ASP A O 1
ATOM 864 N N . ILE A 1 114 ? -36.560 16.109 21.040 1.00 64.19 114 ILE A N 1
ATOM 865 C CA . ILE A 1 114 ? -35.981 14.855 21.574 1.00 64.19 114 ILE A CA 1
ATOM 866 C C . ILE A 1 114 ? -36.478 14.699 23.015 1.00 64.19 114 ILE A C 1
ATOM 868 O O . ILE A 1 114 ? -35.853 15.245 23.931 1.00 64.19 114 ILE A O 1
ATOM 872 N N . PRO A 1 115 ? -37.579 13.968 23.263 1.00 68.00 115 PRO A N 1
ATOM 873 C CA . PRO A 1 115 ? -38.016 13.708 24.621 1.00 68.00 115 PRO A CA 1
ATOM 874 C C . PRO A 1 115 ? -37.108 12.634 25.231 1.00 68.00 115 PRO A C 1
ATOM 876 O O . PRO A 1 115 ? -37.279 11.437 25.002 1.00 68.00 115 PRO A O 1
ATOM 879 N N . PHE A 1 116 ? -36.121 13.060 26.023 1.00 60.88 116 PHE A N 1
ATOM 880 C CA . PHE A 1 116 ? -35.488 12.177 27.001 1.00 60.88 116 PHE A CA 1
ATOM 881 C C . PHE A 1 116 ? -36.491 11.915 28.125 1.00 60.88 116 PHE A C 1
ATOM 883 O O . PHE A 1 116 ? -36.516 12.647 29.115 1.00 60.88 116 PHE A O 1
ATOM 890 N N . ASN A 1 117 ? -37.321 10.885 27.972 1.00 45.91 117 ASN A N 1
ATOM 891 C CA . ASN A 1 117 ? -38.068 10.323 29.090 1.00 45.91 117 ASN A CA 1
ATOM 892 C C . ASN A 1 117 ? -38.107 8.798 29.037 1.00 45.91 117 ASN A C 1
ATOM 894 O O . ASN A 1 117 ? -38.434 8.246 27.966 1.00 45.91 117 ASN A O 1
#

Secondary structure (DSSP, 8-state):
----EEEEEEEEE-TTSS-EEEEEEEEEEPPTT--PPPPSSPP----SSS--HHHHHHS-HHHHHHHHTSHHHHHHHTT-PPPPP--------------------------S-----

Foldseek 3Di:
DPADWDWDWDWDADPVNPDTDTDGPDIGHDDPPDDDDDDPDDDQDADLVDGPLVSLLVDDPVVNVVCCPDPSNVVSCVPPDRPDRPDPPCPDDDDDPDDPPDDDDPPPDPPDDDDPD

Organism: Neisseria gonorrhoeae (NCBI:txid485)